Protein AF-E3HYK4-F1 (afdb_monomer_lite)

Radius of gyration: 38.98 Å; chains: 1; bounding box: 85×51×99 Å

Sequence (122 aa):
MSAAALLQQEASLRARIATLESEVARLRRTIERAGLSADAPPQQVSEMMHKRDHIAILHEHKRTIRKLNDELARERAANQRHAPMEEVPASLKDEPTSLKDESENTLEESDSMSQQKNWSPL

Structure (mmCIF, N/CA/C/O backbone):
data_AF-E3HYK4-F1
#
_entry.id   AF-E3HYK4-F1
#
loop_
_atom_site.group_PDB
_atom_site.id
_atom_site.type_symbol
_atom_site.label_atom_id
_atom_site.label_alt_id
_atom_site.label_comp_id
_atom_site.label_asym_id
_atom_site.label_entity_id
_atom_site.label_seq_id
_atom_site.pdbx_PDB_ins_code
_atom_site.Cartn_x
_atom_site.Cartn_y
_atom_site.Cartn_z
_atom_site.occupancy
_atom_site.B_iso_or_equiv
_atom_site.auth_seq_id
_atom_site.auth_comp_id
_atom_site.auth_asym_id
_atom_site.auth_atom_id
_atom_site.pdbx_PDB_model_num
ATOM 1 N N . MET A 1 1 ? 30.091 -10.170 -36.205 1.00 62.78 1 MET A N 1
ATOM 2 C CA . MET A 1 1 ? 28.618 -10.258 -36.061 1.00 62.78 1 MET A CA 1
ATOM 3 C C . MET A 1 1 ? 27.968 -9.641 -37.289 1.00 62.78 1 MET A C 1
ATOM 5 O O . MET A 1 1 ? 28.528 -8.686 -37.811 1.00 62.78 1 MET A O 1
ATOM 9 N N . SER A 1 2 ? 26.845 -10.182 -37.769 1.00 90.12 2 SER A N 1
ATOM 10 C CA . SER A 1 2 ? 26.121 -9.644 -38.933 1.00 90.12 2 SER A CA 1
ATOM 11 C C . SER A 1 2 ? 25.125 -8.549 -38.527 1.00 90.12 2 SER A C 1
ATOM 13 O O . SER A 1 2 ? 24.666 -8.516 -37.386 1.00 90.12 2 SER A O 1
ATOM 15 N N . ALA A 1 3 ? 24.747 -7.676 -39.468 1.00 89.69 3 ALA A N 1
ATOM 16 C CA . ALA A 1 3 ? 23.735 -6.637 -39.241 1.00 89.69 3 ALA A CA 1
ATOM 17 C C . ALA A 1 3 ? 22.375 -7.217 -38.797 1.00 89.69 3 ALA A C 1
ATOM 19 O O . ALA A 1 3 ? 21.706 -6.650 -37.938 1.00 89.69 3 ALA A O 1
ATOM 20 N N . ALA A 1 4 ? 22.003 -8.393 -39.315 1.00 89.81 4 ALA A N 1
ATOM 21 C CA . ALA A 1 4 ? 20.792 -9.104 -38.905 1.00 89.81 4 ALA A CA 1
ATOM 22 C C . ALA A 1 4 ? 20.839 -9.553 -37.432 1.00 89.81 4 ALA A C 1
ATOM 24 O O . ALA A 1 4 ? 19.841 -9.438 -36.723 1.00 89.81 4 ALA A O 1
ATOM 25 N N . ALA A 1 5 ? 22.002 -10.008 -36.951 1.00 89.38 5 ALA A N 1
ATOM 26 C CA . ALA A 1 5 ? 22.173 -10.406 -35.555 1.00 89.38 5 ALA A CA 1
ATOM 27 C C . ALA A 1 5 ? 22.034 -9.213 -34.593 1.00 89.38 5 ALA A C 1
ATOM 29 O O . ALA A 1 5 ? 21.433 -9.352 -33.529 1.00 89.38 5 ALA A O 1
ATOM 30 N N . LEU A 1 6 ? 22.528 -8.032 -34.988 1.00 91.88 6 LEU A N 1
ATOM 31 C CA . LEU A 1 6 ? 22.373 -6.800 -34.208 1.00 91.88 6 LEU A CA 1
ATOM 32 C C . LEU A 1 6 ? 20.905 -6.357 -34.122 1.00 91.88 6 LEU A C 1
ATOM 34 O O . LEU A 1 6 ? 20.427 -6.051 -33.032 1.00 91.88 6 LEU A O 1
ATOM 38 N N . LEU A 1 7 ? 20.165 -6.395 -35.236 1.00 93.00 7 LEU A N 1
ATOM 39 C CA . LEU A 1 7 ? 18.738 -6.046 -35.258 1.00 93.00 7 LEU A CA 1
ATOM 40 C C . LEU A 1 7 ? 17.887 -7.003 -34.411 1.00 93.00 7 LEU A C 1
ATOM 42 O O . LEU A 1 7 ? 16.995 -6.568 -33.684 1.00 93.00 7 LEU A O 1
ATOM 46 N N . GLN A 1 8 ? 18.173 -8.306 -34.464 1.00 92.81 8 GLN A N 1
ATOM 47 C CA . GLN A 1 8 ? 17.478 -9.298 -33.644 1.00 92.81 8 GLN A CA 1
ATOM 48 C C . GLN A 1 8 ? 17.752 -9.090 -32.148 1.00 92.81 8 GLN A C 1
ATOM 50 O O . GLN A 1 8 ? 16.830 -9.159 -31.329 1.00 92.81 8 GLN A O 1
ATOM 55 N N . GLN A 1 9 ? 19.005 -8.798 -31.786 1.00 92.00 9 GLN A N 1
ATOM 56 C CA . GLN A 1 9 ? 19.371 -8.462 -30.415 1.00 92.00 9 GLN A CA 1
ATOM 57 C C . GLN A 1 9 ? 18.639 -7.200 -29.941 1.00 92.00 9 GLN A C 1
ATOM 59 O O . GLN A 1 9 ? 18.039 -7.213 -28.866 1.00 92.00 9 GLN A O 1
ATOM 64 N N . GLU A 1 10 ? 18.612 -6.142 -30.749 1.00 92.69 10 GLU A N 1
ATOM 65 C CA . GLU A 1 10 ? 17.898 -4.906 -30.422 1.00 92.69 10 GLU A CA 1
ATOM 66 C C . GLU A 1 10 ? 16.392 -5.143 -30.220 1.00 92.69 10 GLU A C 1
ATOM 68 O O . GLU A 1 10 ? 15.819 -4.686 -29.228 1.00 92.69 10 GLU A O 1
ATOM 73 N N . ALA A 1 11 ? 15.752 -5.916 -31.102 1.00 93.25 11 ALA A N 1
ATOM 74 C CA . ALA A 1 11 ? 14.341 -6.273 -30.970 1.00 93.25 11 ALA A CA 1
ATOM 75 C C . ALA A 1 11 ? 14.060 -7.041 -29.665 1.00 93.25 11 ALA A C 1
ATOM 77 O O . ALA A 1 11 ? 13.087 -6.747 -28.967 1.00 93.25 11 ALA A O 1
ATOM 78 N N . SER A 1 12 ? 14.937 -7.981 -29.291 1.00 94.88 12 SER A N 1
ATOM 79 C CA . SER A 1 12 ? 14.808 -8.728 -28.033 1.00 94.88 12 SER A CA 1
ATOM 80 C C . SER A 1 12 ? 14.959 -7.841 -26.792 1.00 94.88 12 SER A C 1
ATOM 82 O O . SER A 1 12 ? 14.193 -7.983 -25.837 1.00 94.88 12 SER A O 1
ATOM 84 N N . LEU A 1 13 ? 15.887 -6.877 -26.821 1.00 94.94 13 LEU A N 1
ATOM 85 C CA . LEU A 1 13 ? 16.067 -5.908 -25.742 1.00 94.94 13 LEU A CA 1
ATOM 86 C C . LEU A 1 13 ? 14.831 -5.018 -25.603 1.00 94.94 13 LEU A C 1
ATOM 88 O O . LEU A 1 13 ? 14.328 -4.849 -24.495 1.00 94.94 13 LEU A O 1
ATOM 92 N N . ARG A 1 14 ? 14.284 -4.524 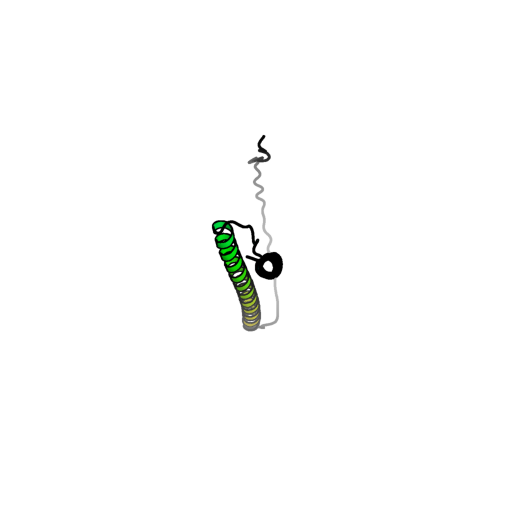-26.719 1.00 95.38 14 ARG A N 1
ATOM 93 C CA . ARG A 1 14 ? 13.051 -3.721 -26.729 1.00 95.38 14 ARG A CA 1
ATOM 94 C C . ARG A 1 14 ? 11.857 -4.495 -26.164 1.00 95.38 14 ARG A C 1
ATOM 96 O O . ARG A 1 14 ? 11.129 -3.961 -25.332 1.00 95.38 14 ARG A O 1
ATOM 103 N N . ALA A 1 15 ? 11.688 -5.764 -26.542 1.00 95.62 15 ALA A N 1
ATOM 104 C CA . ALA A 1 15 ? 10.631 -6.616 -25.991 1.00 95.62 15 ALA A CA 1
ATOM 105 C C . ALA A 1 15 ? 10.797 -6.847 -24.478 1.00 95.62 15 ALA A C 1
ATOM 107 O O . ALA A 1 15 ? 9.821 -6.823 -23.719 1.00 95.62 15 ALA A O 1
ATOM 108 N N . ARG A 1 16 ? 12.041 -7.034 -24.014 1.00 95.75 16 ARG A N 1
ATOM 109 C CA . ARG A 1 16 ? 12.336 -7.188 -22.586 1.00 95.75 16 ARG A CA 1
ATOM 110 C C . ARG A 1 16 ? 12.049 -5.909 -21.804 1.00 95.75 16 ARG A C 1
ATOM 112 O O . ARG A 1 16 ? 11.455 -6.002 -20.733 1.00 95.75 16 ARG A O 1
ATOM 119 N N . ILE A 1 17 ? 12.427 -4.749 -22.340 1.00 96.62 17 ILE A N 1
ATOM 120 C CA . ILE A 1 17 ? 12.133 -3.437 -21.750 1.00 96.62 17 ILE A CA 1
ATOM 121 C C . ILE A 1 17 ? 10.621 -3.258 -21.603 1.00 96.62 17 ILE A C 1
ATOM 123 O O . ILE A 1 17 ? 10.157 -3.056 -20.486 1.00 96.62 17 ILE A O 1
ATOM 127 N N . ALA A 1 18 ? 9.845 -3.473 -22.670 1.00 95.69 18 ALA A N 1
ATOM 128 C CA . ALA A 1 18 ? 8.386 -3.345 -22.625 1.00 95.69 18 ALA A CA 1
ATOM 129 C C . ALA A 1 18 ? 7.736 -4.272 -21.576 1.00 95.69 18 ALA A C 1
ATOM 131 O O . ALA A 1 18 ? 6.787 -3.896 -20.885 1.00 95.69 18 ALA A O 1
ATOM 132 N N . THR A 1 19 ? 8.272 -5.486 -21.415 1.00 96.44 19 THR A N 1
ATOM 133 C CA . THR A 1 19 ? 7.809 -6.428 -20.384 1.00 96.44 19 THR A CA 1
ATOM 134 C C . THR A 1 19 ? 8.094 -5.904 -18.974 1.00 96.44 19 THR A C 1
ATOM 136 O O . THR A 1 19 ? 7.221 -5.958 -18.109 1.00 96.44 19 THR A O 1
ATOM 139 N N . LEU A 1 20 ? 9.303 -5.387 -18.732 1.00 97.31 20 LEU A N 1
ATOM 140 C CA . LEU A 1 20 ? 9.691 -4.831 -17.434 1.00 97.31 20 LEU A CA 1
ATOM 141 C C . LEU A 1 20 ? 8.896 -3.564 -17.098 1.00 97.31 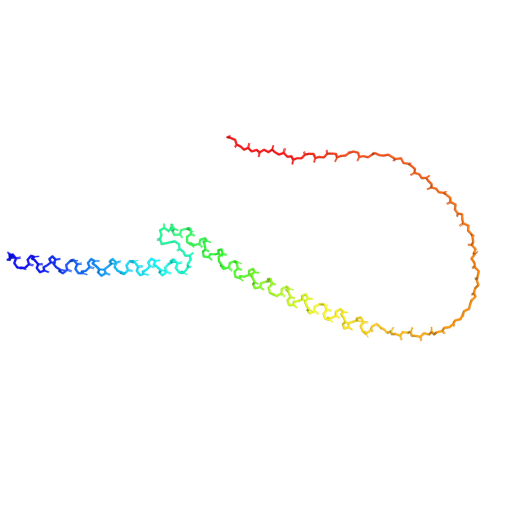20 LEU A C 1
ATOM 143 O O . LEU A 1 20 ? 8.445 -3.417 -15.967 1.00 97.31 20 LEU A O 1
ATOM 147 N N . GLU A 1 21 ? 8.667 -2.684 -18.071 1.00 97.06 21 GLU A N 1
ATOM 148 C CA . GLU A 1 21 ? 7.849 -1.478 -17.902 1.00 97.06 21 GLU A CA 1
ATOM 149 C C . GLU A 1 21 ? 6.403 -1.823 -17.524 1.00 97.06 21 GLU A C 1
ATOM 151 O O . GLU A 1 21 ? 5.846 -1.246 -16.585 1.00 97.06 21 GLU A O 1
ATOM 156 N N . SER A 1 22 ? 5.813 -2.816 -18.197 1.00 95.69 22 SER A N 1
ATOM 157 C CA . SER A 1 22 ? 4.475 -3.321 -17.868 1.00 95.69 22 SER A CA 1
ATOM 158 C C . SER A 1 22 ? 4.408 -3.871 -16.440 1.00 95.69 22 SER A C 1
ATOM 160 O O . SER A 1 22 ? 3.473 -3.569 -15.689 1.00 95.69 22 SER A O 1
ATOM 162 N N . GLU A 1 23 ? 5.428 -4.624 -16.027 1.00 96.44 23 GLU A N 1
ATOM 163 C CA . GLU A 1 23 ? 5.500 -5.200 -14.688 1.00 96.44 23 GLU A CA 1
ATOM 164 C C . GLU A 1 23 ? 5.670 -4.124 -13.605 1.00 96.44 23 GLU A C 1
ATOM 166 O O . GLU A 1 23 ? 4.964 -4.150 -12.596 1.00 96.44 23 GLU A O 1
ATOM 171 N N . VAL A 1 24 ? 6.511 -3.112 -13.837 1.00 96.56 24 VAL A N 1
ATOM 172 C CA . VAL A 1 24 ? 6.642 -1.949 -12.942 1.00 96.56 24 VAL A CA 1
ATOM 173 C C . VAL A 1 24 ? 5.304 -1.219 -12.805 1.00 96.56 24 VAL A C 1
ATOM 175 O O . VAL A 1 24 ? 4.879 -0.917 -11.688 1.00 96.56 24 VAL A O 1
ATOM 178 N N . ALA A 1 25 ? 4.587 -0.989 -13.908 1.00 94.38 25 ALA A N 1
ATOM 179 C CA . ALA A 1 25 ? 3.268 -0.359 -13.874 1.00 94.38 25 ALA A CA 1
ATOM 180 C C . ALA A 1 25 ? 2.224 -1.215 -13.130 1.00 94.38 25 ALA A C 1
ATOM 182 O O . ALA A 1 25 ? 1.341 -0.694 -12.440 1.00 94.38 25 ALA A O 1
ATOM 183 N N . ARG A 1 26 ? 2.294 -2.546 -13.246 1.00 96.94 26 ARG A N 1
ATOM 184 C CA . ARG A 1 26 ? 1.440 -3.475 -12.489 1.00 96.94 26 ARG A CA 1
ATOM 185 C C . ARG A 1 26 ? 1.742 -3.422 -10.989 1.00 96.94 26 ARG A C 1
ATOM 187 O O . ARG A 1 26 ? 0.809 -3.361 -10.184 1.00 96.94 26 ARG A O 1
ATOM 194 N N . LEU A 1 27 ? 3.018 -3.419 -10.613 1.00 94.25 27 LEU A N 1
ATOM 195 C CA . LEU A 1 27 ? 3.455 -3.350 -9.219 1.00 94.25 27 LEU A CA 1
ATOM 196 C C . LEU A 1 27 ? 3.080 -2.011 -8.576 1.00 94.25 27 LEU A C 1
ATOM 198 O O . LEU A 1 27 ? 2.464 -2.024 -7.512 1.00 94.25 27 LEU A O 1
ATOM 202 N N . ARG A 1 28 ? 3.322 -0.875 -9.247 1.00 92.75 28 ARG A N 1
ATOM 203 C CA . ARG A 1 28 ? 2.908 0.460 -8.768 1.00 92.75 28 ARG A CA 1
ATOM 204 C C . ARG A 1 28 ? 1.413 0.517 -8.451 1.00 92.75 28 ARG A C 1
ATOM 206 O O . ARG A 1 28 ? 1.035 0.855 -7.334 1.00 92.75 28 ARG A O 1
ATOM 213 N N . ARG A 1 29 ? 0.565 0.043 -9.372 1.00 91.69 29 ARG A N 1
ATOM 214 C CA . ARG A 1 29 ? -0.891 -0.046 -9.148 1.00 91.69 29 ARG A CA 1
ATOM 215 C C . ARG A 1 29 ? -1.267 -0.947 -7.972 1.00 91.69 29 ARG A C 1
ATOM 217 O O . ARG A 1 29 ? -2.257 -0.693 -7.295 1.00 91.69 29 ARG A O 1
ATOM 224 N N . THR A 1 30 ? -0.513 -2.018 -7.734 1.00 90.50 30 THR A N 1
ATOM 225 C CA . THR A 1 30 ? -0.757 -2.921 -6.598 1.00 90.50 30 THR A CA 1
ATOM 226 C C . THR A 1 30 ? -0.441 -2.226 -5.273 1.00 90.50 30 THR A C 1
ATOM 228 O O . THR A 1 30 ? -1.236 -2.313 -4.340 1.00 90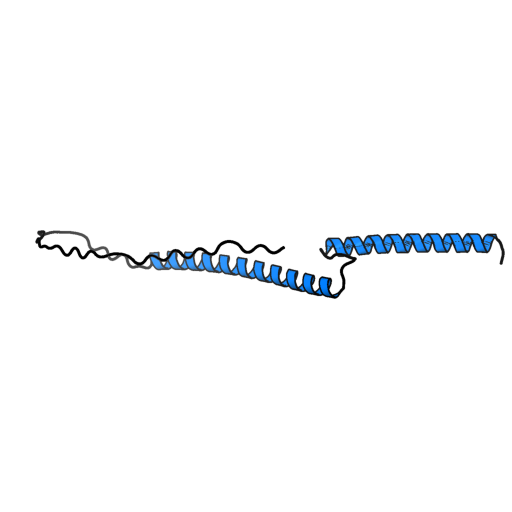.50 30 THR A O 1
ATOM 231 N N . ILE A 1 31 ? 0.669 -1.489 -5.213 1.00 86.31 31 ILE A N 1
ATOM 232 C CA . ILE A 1 31 ? 1.080 -0.706 -4.040 1.00 86.31 31 ILE A CA 1
ATOM 233 C C . ILE A 1 31 ? 0.054 0.403 -3.745 1.00 86.31 31 ILE A C 1
ATOM 235 O O . ILE A 1 31 ? -0.401 0.537 -2.609 1.00 86.31 31 ILE A O 1
ATOM 239 N N . GLU A 1 32 ? -0.397 1.124 -4.771 1.00 87.19 32 GLU A N 1
ATOM 240 C CA . GLU A 1 32 ? -1.415 2.175 -4.636 1.00 87.19 32 GLU A CA 1
ATOM 241 C C . GLU A 1 32 ? -2.772 1.626 -4.178 1.00 87.19 32 GLU A C 1
ATOM 243 O O . GLU A 1 32 ? -3.413 2.207 -3.304 1.00 87.19 32 GLU A O 1
ATOM 248 N N . ARG A 1 33 ? -3.202 0.464 -4.692 1.00 85.88 33 ARG A N 1
ATOM 249 C CA . ARG A 1 33 ? -4.408 -0.235 -4.200 1.00 85.88 33 ARG A CA 1
ATOM 250 C C . ARG A 1 33 ? -4.272 -0.672 -2.751 1.00 85.88 33 ARG A C 1
ATOM 252 O O . ARG A 1 33 ? -5.245 -0.639 -2.002 1.00 85.88 33 ARG A O 1
ATOM 259 N N . ALA A 1 34 ? -3.066 -1.060 -2.349 1.00 81.38 34 ALA A N 1
ATOM 260 C CA . ALA A 1 34 ? -2.754 -1.309 -0.957 1.00 81.38 34 ALA A CA 1
ATOM 261 C C . ALA A 1 34 ? -2.696 -0.012 -0.140 1.00 81.38 34 ALA A C 1
ATOM 263 O O . ALA A 1 34 ? -2.479 -0.109 1.057 1.00 81.38 34 ALA A O 1
ATOM 264 N N . GLY A 1 35 ? -2.932 1.174 -0.717 1.00 80.00 35 GLY A N 1
ATOM 265 C CA . GLY A 1 35 ? -2.950 2.489 -0.065 1.00 80.00 35 GLY A CA 1
ATOM 266 C C . GLY A 1 35 ? -1.572 2.962 0.397 1.00 80.00 35 GLY A C 1
ATOM 267 O O . GLY A 1 35 ? -1.471 3.699 1.377 1.00 80.00 35 GLY A O 1
ATOM 268 N N . LEU A 1 36 ? -0.522 2.475 -0.258 1.00 84.06 36 LEU A N 1
ATOM 269 C CA . LEU A 1 36 ? 0.858 2.894 -0.062 1.00 84.06 36 LEU A CA 1
ATOM 270 C C . LEU A 1 36 ? 1.303 3.691 -1.293 1.00 84.06 36 LEU A C 1
ATOM 272 O O . LEU A 1 36 ? 0.802 3.478 -2.395 1.00 84.06 36 LEU A O 1
ATOM 276 N N . SER A 1 37 ? 2.245 4.614 -1.112 1.00 84.75 37 SER A N 1
ATOM 277 C CA . SER A 1 37 ? 2.899 5.273 -2.245 1.00 84.75 37 SER A CA 1
ATOM 278 C C . SER A 1 37 ? 4.088 4.427 -2.695 1.00 84.75 37 SER A C 1
ATOM 280 O O . SER A 1 37 ? 4.906 4.029 -1.866 1.00 84.75 37 SER A O 1
ATOM 282 N N . ALA A 1 38 ? 4.189 4.156 -3.998 1.00 82.25 38 ALA A N 1
ATOM 283 C CA . ALA A 1 38 ? 5.295 3.386 -4.572 1.00 82.25 38 ALA A CA 1
ATOM 284 C C . ALA A 1 38 ? 6.649 4.108 -4.487 1.00 82.25 38 ALA A C 1
ATOM 286 O O . ALA A 1 38 ? 7.684 3.452 -4.548 1.00 82.25 38 ALA A O 1
ATOM 287 N N . ASP A 1 39 ? 6.631 5.431 -4.314 1.00 87.38 39 ASP A N 1
ATOM 288 C CA . ASP A 1 39 ? 7.825 6.275 -4.216 1.00 87.38 39 ASP A CA 1
ATOM 289 C C . ASP A 1 39 ? 8.101 6.730 -2.767 1.00 87.38 39 ASP A C 1
ATOM 291 O O . ASP A 1 39 ? 8.967 7.570 -2.527 1.00 87.38 39 ASP A O 1
ATOM 295 N N . ALA A 1 40 ? 7.364 6.202 -1.780 1.00 83.38 40 ALA A N 1
ATOM 296 C CA . ALA A 1 40 ? 7.599 6.539 -0.380 1.00 83.38 40 ALA A CA 1
ATOM 297 C C . ALA A 1 40 ? 8.885 5.879 0.154 1.00 83.38 40 ALA A C 1
ATOM 299 O O . ALA A 1 40 ? 9.146 4.707 -0.134 1.00 83.38 40 ALA A O 1
ATOM 300 N N . PRO A 1 41 ? 9.665 6.585 0.994 1.00 86.62 41 PRO A N 1
ATOM 301 C CA . PRO A 1 41 ? 10.804 5.988 1.673 1.00 86.62 41 PRO A CA 1
ATOM 302 C C . PRO A 1 41 ? 10.344 4.837 2.593 1.00 86.62 41 PRO A C 1
ATOM 304 O O . PRO A 1 41 ? 9.260 4.922 3.185 1.00 86.62 41 PRO A O 1
ATOM 307 N N . PRO A 1 42 ? 11.152 3.772 2.771 1.00 83.31 42 PRO A N 1
ATOM 308 C CA . PRO A 1 42 ? 10.774 2.598 3.566 1.00 83.31 42 PRO A CA 1
ATOM 309 C C . PRO A 1 42 ? 10.298 2.923 4.990 1.00 83.31 42 PRO A C 1
ATOM 311 O O . PRO A 1 42 ? 9.385 2.278 5.506 1.00 83.31 42 PRO A O 1
ATOM 314 N N . GLN A 1 43 ? 10.879 3.950 5.614 1.00 84.56 43 GLN A N 1
ATOM 315 C CA . GLN A 1 43 ? 10.500 4.432 6.943 1.00 84.56 43 GLN A CA 1
ATOM 316 C C . GLN A 1 43 ? 9.045 4.924 6.962 1.00 84.56 43 GLN A C 1
ATOM 318 O O . GLN A 1 43 ? 8.265 4.522 7.822 1.00 84.56 43 GLN A O 1
ATOM 323 N N . GLN A 1 44 ? 8.648 5.712 5.960 1.00 82.00 44 GLN A N 1
ATOM 324 C CA . GLN A 1 44 ? 7.285 6.225 5.833 1.00 82.00 44 GLN A CA 1
ATOM 325 C C . GLN A 1 44 ? 6.280 5.101 5.549 1.00 82.00 44 GLN A C 1
ATOM 327 O O . GLN A 1 44 ? 5.179 5.113 6.099 1.00 82.00 44 GLN A O 1
ATOM 332 N N . VAL A 1 45 ? 6.653 4.105 4.734 1.00 81.69 45 VAL A N 1
ATOM 333 C CA . VAL A 1 45 ? 5.818 2.915 4.491 1.00 81.69 45 VAL A CA 1
ATOM 334 C C . VAL A 1 45 ? 5.574 2.154 5.795 1.00 81.69 45 VAL A C 1
ATOM 336 O O . VAL A 1 45 ? 4.425 1.845 6.111 1.00 81.69 45 VAL A O 1
ATOM 339 N N . SER A 1 46 ? 6.630 1.915 6.579 1.00 80.62 46 SER A N 1
ATOM 340 C CA . SER A 1 46 ? 6.538 1.256 7.885 1.00 80.62 46 SER A CA 1
ATOM 341 C C . SER A 1 46 ? 5.600 2.016 8.827 1.00 80.62 46 SER A C 1
ATOM 343 O O . SER A 1 46 ? 4.647 1.443 9.353 1.00 80.62 46 SER A O 1
ATOM 345 N N . GLU A 1 47 ? 5.775 3.327 8.990 1.00 82.25 47 GLU A N 1
ATOM 346 C CA . GLU A 1 47 ? 4.891 4.148 9.828 1.00 82.25 47 GLU A CA 1
ATOM 347 C C . GLU A 1 47 ? 3.429 4.130 9.360 1.00 82.25 47 GLU A C 1
ATOM 349 O O . GLU A 1 47 ? 2.508 4.055 10.179 1.00 82.25 47 GLU A O 1
ATOM 354 N N . MET A 1 48 ? 3.194 4.195 8.046 1.00 80.00 48 MET A N 1
ATOM 355 C CA . MET A 1 48 ? 1.848 4.137 7.476 1.00 80.00 48 MET A CA 1
ATOM 356 C C . MET A 1 48 ? 1.174 2.786 7.720 1.00 80.00 48 MET A C 1
ATOM 358 O O . MET A 1 48 ? -0.023 2.765 8.011 1.00 80.00 48 MET A O 1
ATOM 362 N N . MET A 1 49 ? 1.912 1.676 7.641 1.00 79.50 49 MET A N 1
ATOM 363 C CA . MET A 1 49 ? 1.382 0.350 7.974 1.00 79.50 49 MET A CA 1
ATOM 364 C C . MET A 1 49 ? 0.923 0.291 9.434 1.00 79.50 49 MET A C 1
ATOM 366 O O . MET A 1 49 ? -0.247 0.005 9.682 1.00 79.50 49 MET A O 1
ATOM 370 N N . HIS A 1 50 ? 1.775 0.697 10.383 1.00 84.12 50 HIS A N 1
ATOM 371 C CA . HIS A 1 50 ? 1.403 0.731 11.802 1.00 84.12 50 HIS A CA 1
ATOM 372 C C . HIS A 1 50 ? 0.166 1.607 12.051 1.00 84.12 50 HIS A C 1
ATOM 374 O O . HIS A 1 50 ? -0.736 1.221 12.790 1.00 84.12 50 HIS A O 1
ATOM 380 N N . LYS A 1 51 ? 0.070 2.787 11.421 1.00 83.25 51 LYS A N 1
ATOM 381 C CA . LYS A 1 51 ? -1.112 3.665 11.543 1.00 83.25 51 LYS A CA 1
ATOM 382 C C . LYS A 1 51 ? -2.402 2.980 11.076 1.00 83.25 51 LYS A C 1
ATOM 384 O O . LYS A 1 51 ? -3.445 3.181 11.694 1.00 83.25 51 LYS A O 1
ATOM 389 N N . ARG A 1 52 ? -2.353 2.168 10.018 1.00 83.44 52 ARG A N 1
ATOM 390 C CA . ARG A 1 52 ? -3.529 1.433 9.518 1.00 83.44 52 ARG A CA 1
ATOM 391 C C . ARG A 1 52 ? -3.978 0.347 10.482 1.00 83.44 52 ARG A C 1
ATOM 393 O O . ARG A 1 52 ? -5.178 0.247 10.736 1.00 83.44 52 ARG A O 1
ATOM 400 N N . ASP A 1 53 ? -3.037 -0.390 11.059 1.00 87.06 53 ASP A N 1
ATOM 401 C CA . ASP A 1 53 ? -3.340 -1.400 12.075 1.00 87.06 53 ASP A CA 1
ATOM 402 C C . ASP A 1 53 ? -3.967 -0.749 13.315 1.00 87.06 53 ASP A C 1
ATOM 404 O O . ASP A 1 53 ? -5.012 -1.194 13.795 1.00 87.06 53 ASP A O 1
ATOM 408 N N . HIS A 1 54 ? -3.424 0.389 13.763 1.00 87.69 54 HIS A N 1
ATOM 409 C CA . HIS A 1 54 ? -4.018 1.176 14.847 1.00 87.69 54 HIS A CA 1
ATOM 410 C C . HIS A 1 54 ? -5.456 1.620 14.538 1.00 87.69 54 HIS A C 1
ATOM 412 O O . HIS A 1 54 ? -6.322 1.541 15.410 1.00 87.69 54 HIS A O 1
ATOM 418 N N . ILE A 1 55 ? -5.744 2.063 13.309 1.00 88.75 55 ILE A N 1
ATOM 419 C CA . ILE A 1 55 ? -7.100 2.456 12.895 1.00 88.75 55 ILE A CA 1
ATOM 420 C C . ILE A 1 55 ? -8.054 1.255 12.938 1.00 88.75 55 ILE A C 1
ATOM 422 O O . ILE A 1 55 ? -9.170 1.383 13.446 1.00 88.75 55 ILE A O 1
ATOM 426 N N . ALA A 1 56 ? -7.629 0.087 12.450 1.00 89.31 56 ALA A N 1
ATOM 427 C CA . ALA A 1 56 ? -8.439 -1.130 12.495 1.00 89.31 56 ALA A CA 1
ATOM 428 C C . ALA A 1 56 ? -8.776 -1.532 13.941 1.00 89.31 56 ALA A C 1
ATOM 430 O O . ALA A 1 56 ? -9.944 -1.766 14.263 1.00 89.31 56 ALA A O 1
ATOM 431 N N . ILE A 1 57 ? -7.775 -1.511 14.825 1.00 91.00 57 ILE A N 1
ATOM 432 C CA . ILE A 1 57 ? -7.929 -1.773 16.260 1.00 91.00 57 ILE A CA 1
ATOM 433 C C . ILE A 1 57 ? -8.878 -0.750 16.904 1.00 91.00 57 ILE A C 1
ATOM 435 O O . ILE A 1 57 ? -9.776 -1.117 17.661 1.00 91.00 57 ILE A O 1
ATOM 439 N N . LEU A 1 58 ? -8.740 0.539 16.585 1.00 93.12 58 LEU A N 1
ATOM 440 C CA . LEU A 1 58 ? -9.623 1.590 17.095 1.00 93.12 58 LEU A CA 1
ATOM 441 C C . LEU A 1 58 ? -11.079 1.383 16.650 1.00 93.12 58 LEU A C 1
ATOM 443 O O . LEU A 1 58 ? -12.005 1.574 17.441 1.00 93.12 58 LEU A O 1
ATOM 447 N N . HIS A 1 59 ? -11.302 0.998 15.391 1.00 95.88 59 HIS A N 1
ATOM 448 C CA . HIS A 1 59 ? -12.640 0.690 14.894 1.00 95.88 59 HIS A CA 1
ATOM 449 C C . HIS A 1 59 ? -13.259 -0.506 15.613 1.00 95.88 59 HIS A C 1
ATOM 451 O O . HIS A 1 59 ? -14.448 -0.445 15.932 1.00 95.88 59 HIS A O 1
ATOM 457 N N . GLU A 1 60 ? -12.480 -1.552 15.889 1.00 95.00 60 GLU A N 1
ATOM 458 C CA . GLU A 1 60 ? -12.951 -2.702 16.660 1.00 95.00 60 GLU A CA 1
ATOM 459 C C . GLU A 1 60 ? -13.345 -2.289 18.080 1.00 95.00 60 GLU A C 1
ATOM 461 O O . GLU A 1 60 ? -14.486 -2.512 18.483 1.00 95.00 60 GLU A O 1
ATOM 466 N N . HIS A 1 61 ? -12.488 -1.551 18.791 1.00 96.25 61 HIS A N 1
ATOM 467 C CA . HIS A 1 61 ? -12.821 -1.032 20.121 1.00 96.25 61 HIS A CA 1
ATOM 468 C C . HIS A 1 61 ? -14.100 -0.183 20.120 1.00 96.25 61 HIS A C 1
ATOM 470 O O . HIS A 1 61 ? -14.961 -0.356 20.981 1.00 96.25 61 HIS A O 1
ATOM 476 N N . LYS A 1 62 ? -14.298 0.685 19.117 1.00 96.56 62 LYS A N 1
ATOM 477 C CA . LYS A 1 62 ? -15.541 1.467 18.970 1.00 96.56 62 LYS A CA 1
ATOM 478 C C . LYS A 1 62 ? -16.778 0.597 18.724 1.00 96.56 62 LYS A C 1
ATOM 480 O O . LYS A 1 62 ? -17.885 0.998 19.086 1.00 96.56 62 LYS A O 1
ATOM 485 N N . ARG A 1 63 ? -16.651 -0.562 18.067 1.00 97.12 63 ARG A N 1
ATOM 486 C CA . ARG A 1 63 ? -17.764 -1.523 17.936 1.00 97.12 63 ARG A CA 1
ATOM 487 C C . ARG A 1 63 ? -18.048 -2.189 19.276 1.00 97.12 63 ARG A C 1
ATOM 489 O O . ARG A 1 63 ? -19.209 -2.240 19.666 1.00 97.12 63 ARG A O 1
ATOM 496 N N . THR A 1 64 ? -17.014 -2.637 19.980 1.00 97.00 64 THR A N 1
ATOM 497 C CA . THR A 1 64 ? -17.143 -3.284 21.291 1.00 97.00 64 THR A CA 1
ATOM 498 C C . THR A 1 64 ? -17.785 -2.357 22.316 1.00 97.00 64 THR A C 1
ATOM 500 O O . THR A 1 64 ? -18.754 -2.752 22.952 1.00 97.00 64 THR A O 1
ATOM 503 N N . ILE A 1 65 ? -17.345 -1.097 22.406 1.00 97.25 65 ILE A N 1
ATOM 504 C CA . ILE A 1 65 ? -17.949 -0.096 23.303 1.00 97.25 65 ILE A CA 1
ATOM 505 C C . ILE A 1 65 ? -19.442 0.088 23.007 1.00 97.25 65 ILE A C 1
ATOM 507 O O . ILE A 1 65 ?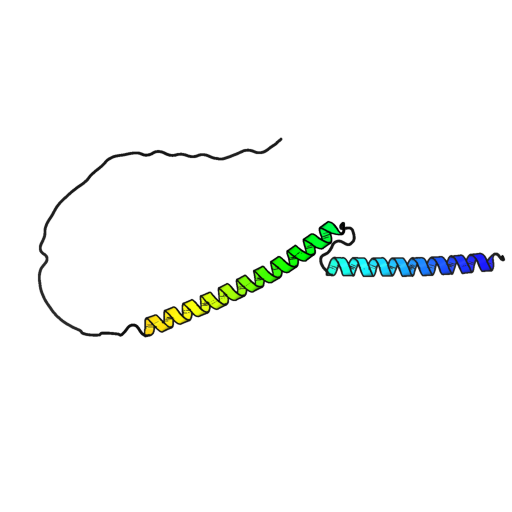 -20.246 0.128 23.931 1.00 97.25 65 ILE A O 1
ATOM 511 N N . ARG A 1 66 ? -19.835 0.164 21.727 1.00 97.38 66 ARG A N 1
ATOM 512 C CA . ARG A 1 66 ? -21.256 0.271 21.355 1.00 97.38 66 ARG A CA 1
ATOM 513 C C . ARG A 1 66 ? -22.057 -0.948 21.811 1.00 97.38 66 ARG A C 1
ATOM 515 O O . ARG A 1 66 ? -23.070 -0.772 22.472 1.00 97.38 66 ARG A O 1
ATOM 522 N N . LYS A 1 67 ? -21.557 -2.160 21.546 1.00 97.25 67 LYS A N 1
ATOM 523 C CA . LYS A 1 67 ? -22.202 -3.406 21.997 1.00 97.25 67 LYS A CA 1
ATOM 524 C C . LYS A 1 67 ? -22.390 -3.440 23.516 1.00 97.25 67 LYS A C 1
ATOM 526 O O . LYS A 1 67 ? -23.482 -3.750 23.979 1.00 97.25 67 LYS A O 1
ATOM 531 N N . LEU A 1 68 ? -21.344 -3.091 24.267 1.00 97.75 68 LEU A N 1
ATOM 532 C CA . LEU A 1 68 ? -21.378 -3.068 25.730 1.00 97.75 68 LEU A CA 1
ATOM 533 C C . LEU A 1 68 ? -22.339 -2.003 26.267 1.00 97.75 68 LEU A C 1
ATOM 535 O O . LEU A 1 68 ? -23.050 -2.257 27.231 1.00 97.75 68 LEU A O 1
ATOM 539 N N . ASN A 1 69 ? -22.412 -0.830 25.636 1.00 97.44 69 ASN A N 1
ATOM 540 C CA . ASN A 1 69 ? -23.381 0.198 26.017 1.00 97.44 69 ASN A CA 1
ATOM 541 C C . ASN A 1 69 ? -24.826 -0.255 25.769 1.00 97.44 69 ASN A C 1
ATOM 543 O O . ASN A 1 69 ? -25.685 -0.018 26.617 1.00 97.44 69 ASN A O 1
ATOM 547 N N . ASP A 1 70 ? -25.092 -0.927 24.647 1.00 95.75 70 ASP A N 1
ATOM 548 C CA . ASP A 1 70 ? -26.420 -1.473 24.351 1.00 95.75 70 ASP A CA 1
ATOM 549 C C . ASP A 1 70 ? -26.813 -2.556 25.366 1.00 95.75 70 ASP A C 1
ATOM 551 O O . ASP A 1 70 ? -27.965 -2.640 25.787 1.00 95.75 70 ASP A O 1
ATOM 555 N N . GLU A 1 71 ? -25.857 -3.392 25.771 1.00 96.12 71 GLU A N 1
ATOM 556 C CA . GLU A 1 71 ? -26.046 -4.405 26.809 1.00 96.12 71 GLU A CA 1
ATOM 557 C C . GLU A 1 71 ? -26.304 -3.778 28.177 1.00 96.12 71 GLU A C 1
ATOM 559 O O . GLU A 1 71 ? -27.301 -4.103 28.814 1.00 96.12 71 GLU A O 1
ATOM 564 N N . LEU A 1 72 ? -25.503 -2.788 28.571 1.00 94.44 72 LEU A N 1
ATOM 565 C CA . LEU A 1 72 ? -25.709 -2.029 29.800 1.00 94.44 72 LEU A CA 1
ATOM 566 C C . LEU A 1 72 ? -27.084 -1.345 29.830 1.00 94.44 72 LEU A C 1
ATOM 568 O O . LEU A 1 72 ? -27.731 -1.301 30.875 1.00 94.44 72 LEU A O 1
ATOM 572 N N . ALA A 1 73 ? -27.550 -0.813 28.698 1.00 93.88 73 ALA A N 1
ATOM 573 C CA . ALA A 1 73 ? -28.879 -0.222 28.590 1.00 93.88 73 ALA A CA 1
ATOM 574 C C . ALA A 1 73 ? -29.991 -1.270 28.773 1.00 93.88 73 ALA A C 1
ATOM 576 O O . ALA A 1 73 ? -30.963 -1.004 29.484 1.00 93.88 73 ALA A O 1
ATOM 577 N N . ARG A 1 74 ? -29.838 -2.466 28.186 1.00 94.31 74 ARG A N 1
ATOM 578 C CA . ARG A 1 74 ? -30.772 -3.587 28.387 1.00 94.31 74 ARG A CA 1
ATOM 579 C C . ARG A 1 74 ? -30.802 -4.049 29.841 1.00 94.31 74 ARG A C 1
ATOM 581 O O . ARG A 1 74 ? -31.890 -4.184 30.389 1.00 94.31 74 ARG A O 1
ATOM 588 N N . GLU A 1 75 ? -29.642 -4.219 30.467 1.00 93.12 75 GLU A N 1
ATOM 589 C CA . GLU A 1 75 ? -29.530 -4.612 31.877 1.00 93.12 75 GLU A CA 1
ATOM 590 C C . GLU A 1 75 ? -30.163 -3.571 32.805 1.00 93.12 75 GLU A C 1
ATOM 592 O O . GLU A 1 75 ? -30.937 -3.910 33.697 1.00 93.12 75 GLU A O 1
ATOM 597 N N . ARG A 1 76 ? -29.933 -2.276 32.554 1.00 90.19 76 ARG A N 1
ATOM 598 C CA . ARG A 1 76 ? -30.595 -1.197 33.306 1.00 90.19 76 ARG A CA 1
ATOM 599 C C . ARG A 1 76 ? -32.115 -1.247 33.165 1.00 90.19 76 ARG A C 1
ATOM 601 O O . ARG A 1 76 ? -32.813 -1.100 34.165 1.00 90.19 76 ARG A O 1
ATOM 608 N N . ALA A 1 77 ? -32.626 -1.474 31.957 1.00 88.12 77 ALA A N 1
ATOM 609 C CA . ALA A 1 77 ? -34.062 -1.596 31.720 1.00 88.12 77 ALA A CA 1
ATOM 610 C C . ALA A 1 77 ? -34.658 -2.854 32.377 1.00 88.12 77 ALA A C 1
ATOM 612 O O . ALA A 1 77 ? -35.763 -2.797 32.913 1.00 88.12 77 ALA A O 1
ATOM 613 N N . ALA A 1 78 ? -33.938 -3.979 32.366 1.00 86.31 78 ALA A N 1
ATOM 614 C CA . ALA A 1 78 ? -34.346 -5.203 33.050 1.00 86.31 78 ALA A CA 1
ATOM 615 C C . ALA A 1 78 ? -34.371 -5.009 34.572 1.00 86.31 78 ALA A C 1
ATOM 617 O O . ALA A 1 78 ? -35.367 -5.327 35.215 1.00 86.31 78 ALA A O 1
ATOM 618 N N . ASN A 1 79 ? -33.333 -4.399 35.145 1.00 81.88 79 ASN A N 1
ATOM 619 C CA . ASN A 1 79 ? -33.252 -4.148 36.580 1.00 81.88 79 ASN A CA 1
ATOM 620 C C . ASN A 1 79 ? -34.334 -3.167 37.069 1.00 81.88 79 ASN A C 1
ATOM 622 O O . ASN A 1 79 ? -34.913 -3.364 38.131 1.00 81.88 79 ASN A O 1
ATOM 626 N N . GLN A 1 80 ? -34.682 -2.151 36.269 1.00 74.62 80 GLN A N 1
ATOM 627 C CA . GLN A 1 80 ? -35.809 -1.256 36.571 1.00 74.62 80 GLN A CA 1
ATOM 628 C C . GLN A 1 80 ? -37.164 -1.981 36.592 1.00 74.62 80 GLN A C 1
ATOM 630 O O . GLN A 1 80 ? -38.052 -1.573 37.332 1.00 74.62 80 GLN A O 1
ATOM 635 N N . ARG A 1 81 ? -37.330 -3.073 35.832 1.00 63.31 81 ARG A N 1
ATOM 636 C CA . ARG A 1 81 ? -38.537 -3.922 35.884 1.00 63.31 81 ARG A CA 1
ATOM 637 C C . ARG A 1 81 ? -38.584 -4.834 37.114 1.00 63.31 81 ARG A C 1
ATOM 639 O O . ARG A 1 81 ? -39.647 -5.361 37.420 1.00 63.31 81 ARG A O 1
ATOM 646 N N . HIS A 1 82 ? -37.455 -5.024 37.797 1.00 56.81 82 HIS A N 1
ATOM 647 C CA . HIS A 1 82 ? -37.347 -5.797 39.036 1.00 56.81 82 HIS A CA 1
ATOM 648 C C . HIS A 1 82 ? -37.342 -4.922 40.299 1.00 56.81 82 HIS A C 1
ATOM 650 O O . HIS A 1 82 ? -37.241 -5.464 41.398 1.00 56.81 82 HIS A O 1
ATOM 656 N N . ALA A 1 83 ? -37.491 -3.596 40.175 1.00 49.38 83 ALA A N 1
ATOM 657 C CA . ALA A 1 83 ? -37.851 -2.758 41.314 1.00 49.38 83 ALA A CA 1
ATOM 658 C C . ALA A 1 83 ? -39.277 -3.150 41.756 1.00 49.38 83 ALA A C 1
ATOM 660 O O . ALA A 1 83 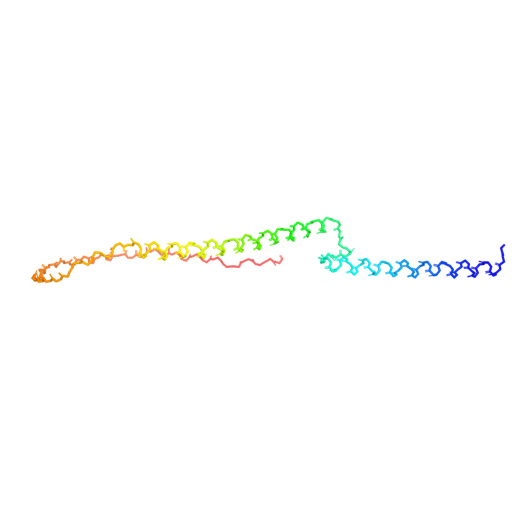? -40.206 -3.009 40.955 1.00 49.38 83 ALA A O 1
ATOM 661 N N . PRO A 1 84 ? -39.471 -3.705 42.967 1.00 48.06 84 PRO A N 1
ATOM 662 C CA . PRO A 1 84 ? -40.771 -4.196 43.383 1.00 48.06 84 PRO A CA 1
ATOM 663 C C . PRO A 1 84 ? -41.760 -3.035 43.466 1.00 48.06 84 PRO A C 1
ATOM 665 O O . PRO A 1 84 ? -41.546 -2.034 44.147 1.00 48.06 84 PRO A O 1
ATOM 668 N N . MET A 1 85 ? -42.850 -3.215 42.734 1.00 45.53 85 MET A N 1
ATOM 669 C CA . MET A 1 85 ? -44.095 -2.480 42.830 1.00 45.53 85 MET A CA 1
ATOM 670 C C . MET A 1 85 ? -44.708 -2.790 44.206 1.00 45.53 85 MET A C 1
ATOM 672 O O . MET A 1 85 ? -45.490 -3.724 44.346 1.00 45.53 85 MET A O 1
ATOM 676 N N . GLU A 1 86 ? -44.305 -2.056 45.244 1.00 46.12 86 GLU A N 1
ATOM 677 C CA . GLU A 1 86 ? -45.102 -1.947 46.468 1.00 46.12 86 GLU A CA 1
ATOM 678 C C . GLU A 1 86 ? -46.225 -0.938 46.188 1.00 46.12 86 GLU A C 1
ATOM 680 O O . GLU A 1 86 ? -46.095 0.270 46.382 1.00 46.12 86 GLU A O 1
ATOM 685 N N . GLU A 1 87 ? -47.335 -1.440 45.645 1.00 50.62 87 GLU A N 1
ATOM 686 C CA . GLU A 1 87 ? -48.628 -0.785 45.803 1.00 50.62 87 GLU A CA 1
ATOM 687 C C . GLU A 1 87 ? -49.072 -0.941 47.262 1.00 50.62 87 GLU A C 1
ATOM 689 O O . GLU A 1 87 ? -49.343 -2.054 47.710 1.00 50.62 87 GLU A O 1
ATOM 694 N N . VAL A 1 88 ? -49.256 0.175 47.971 1.00 40.12 88 VAL A N 1
ATOM 695 C CA . VAL A 1 88 ? -50.362 0.289 48.930 1.00 40.12 88 VAL A CA 1
ATOM 696 C C . VAL A 1 88 ? -51.077 1.627 48.692 1.00 40.12 88 VAL A C 1
ATOM 698 O O . VAL A 1 88 ? -50.434 2.678 48.727 1.00 40.12 88 VAL A O 1
ATOM 701 N N . PRO A 1 89 ? -52.396 1.612 48.423 1.00 52.47 89 PRO A N 1
ATOM 702 C CA . PRO A 1 89 ? -53.191 2.801 48.160 1.00 52.47 89 PRO A CA 1
ATOM 703 C C . PRO A 1 89 ? -53.823 3.389 49.434 1.00 52.47 89 PRO A C 1
ATOM 705 O O . PRO A 1 89 ? -54.087 2.693 50.408 1.00 52.47 89 PRO A O 1
ATOM 708 N N . ALA A 1 90 ? -54.201 4.662 49.299 1.00 46.78 90 ALA A N 1
ATOM 709 C CA . ALA A 1 90 ? -55.251 5.385 50.019 1.00 46.78 90 ALA A CA 1
ATOM 710 C C . ALA A 1 90 ? -54.971 5.976 51.422 1.00 46.78 90 ALA A C 1
ATOM 712 O O . ALA A 1 90 ? -54.811 5.286 52.422 1.00 46.78 90 ALA A O 1
ATOM 713 N N . SER A 1 91 ? -55.208 7.294 51.450 1.00 42.56 91 SER A N 1
ATOM 714 C CA . SER A 1 91 ? -56.018 8.034 52.430 1.00 42.56 91 SER A CA 1
ATOM 715 C C . SER A 1 91 ? -55.343 8.786 53.586 1.00 42.56 91 SER A C 1
ATOM 717 O O . SER A 1 91 ? -54.970 8.216 54.600 1.00 42.56 91 SER A O 1
ATOM 719 N N . LEU A 1 92 ? -55.498 10.114 53.458 1.00 43.97 92 LEU A N 1
ATOM 720 C CA . LEU A 1 92 ? -56.053 11.058 54.442 1.00 43.97 92 LEU A CA 1
ATOM 721 C C . LEU A 1 92 ? -55.109 11.748 55.444 1.00 43.97 92 LEU A C 1
ATOM 723 O O . LEU A 1 92 ? -54.580 11.106 56.342 1.00 43.97 92 LEU A O 1
ATOM 727 N N . LYS A 1 93 ? -55.185 13.097 55.372 1.00 44.41 93 LYS A N 1
ATOM 728 C CA . LYS A 1 93 ? -55.180 14.085 56.479 1.00 44.41 93 LYS A CA 1
ATOM 729 C C . LYS A 1 93 ? -53.810 14.384 57.110 1.00 44.41 93 LYS A C 1
ATOM 731 O O . LYS A 1 93 ? -53.045 13.472 57.356 1.00 44.41 93 LYS A O 1
ATOM 736 N N . ASP A 1 94 ? -53.394 15.608 57.430 1.00 38.59 94 ASP A N 1
ATOM 737 C CA . ASP A 1 94 ? -54.006 16.938 57.511 1.00 38.59 94 ASP A CA 1
ATOM 738 C C . ASP A 1 94 ? -52.865 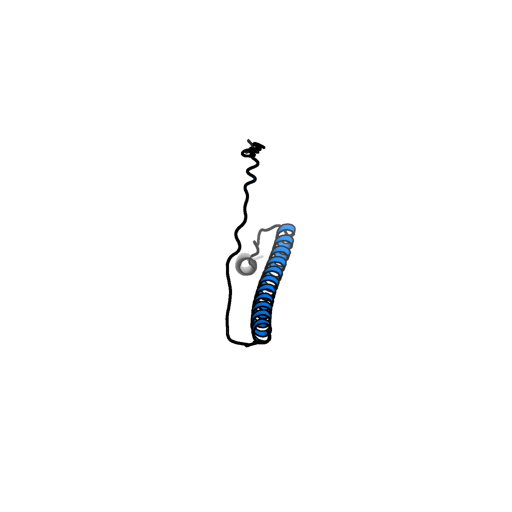17.991 57.529 1.00 38.59 94 ASP A C 1
ATOM 740 O O . ASP A 1 94 ? -51.782 17.711 58.036 1.00 38.59 94 ASP A O 1
ATOM 744 N N . GLU A 1 95 ? -53.179 19.199 57.044 1.00 38.59 95 GLU A N 1
ATOM 745 C CA . GLU A 1 95 ? -52.646 20.529 57.426 1.00 38.59 95 GLU A CA 1
ATOM 746 C C . GLU A 1 95 ? -51.183 20.980 57.133 1.00 38.59 95 GLU A C 1
ATOM 748 O O . GLU A 1 95 ? -50.219 20.265 57.406 1.00 38.59 95 GLU A O 1
ATOM 753 N N . PRO A 1 96 ? -50.994 22.235 56.649 1.00 54.53 96 PRO A N 1
ATOM 754 C CA . PRO A 1 96 ? -49.698 22.868 56.436 1.00 54.53 96 PRO A CA 1
ATOM 755 C C . PRO A 1 96 ? -49.326 23.804 57.600 1.00 54.53 96 PRO A C 1
ATOM 757 O O . PRO A 1 96 ? -49.862 24.903 57.731 1.00 54.53 96 PRO A O 1
ATOM 760 N N . THR A 1 97 ? -48.321 23.454 58.400 1.00 43.16 97 THR A N 1
ATOM 761 C CA . THR A 1 97 ? -47.718 24.425 59.326 1.00 43.16 97 THR A CA 1
ATOM 762 C C . THR A 1 97 ? -46.579 25.187 58.659 1.00 43.16 97 THR A C 1
ATOM 764 O O . THR A 1 97 ? -45.470 24.687 58.490 1.00 43.16 97 THR A O 1
ATOM 767 N N . SER A 1 98 ? -46.919 26.422 58.290 1.00 45.88 98 SER A N 1
ATOM 768 C CA . SER A 1 98 ? -46.086 27.628 58.279 1.00 45.88 98 SER A CA 1
ATOM 769 C C . SER A 1 98 ? -44.831 27.564 59.163 1.00 45.88 98 SER A C 1
ATOM 771 O O . SER A 1 98 ? -44.913 27.090 60.294 1.00 45.88 98 SER A O 1
ATOM 773 N N . LEU A 1 99 ? -43.717 28.111 58.656 1.00 43.09 99 LEU A N 1
ATOM 774 C CA . LEU A 1 99 ? -42.822 29.115 59.275 1.00 43.09 99 LEU A CA 1
ATOM 775 C C . LEU A 1 99 ? -41.576 29.237 58.361 1.00 43.09 99 LEU A C 1
ATOM 777 O O . LEU A 1 99 ? -40.963 28.227 58.042 1.00 43.09 99 LEU A O 1
ATOM 781 N N . LYS A 1 100 ? -41.356 30.397 57.712 1.00 41.25 100 LYS A N 1
ATOM 782 C CA . LYS A 1 100 ? -40.389 31.452 58.117 1.00 41.25 100 LYS A CA 1
ATOM 783 C C . LYS A 1 100 ? -38.929 30.961 58.036 1.00 41.25 100 LYS A C 1
ATOM 785 O O . LYS A 1 100 ? -38.633 29.868 58.474 1.00 41.25 100 LYS A O 1
ATOM 790 N N . ASP A 1 101 ? -37.936 31.683 57.551 1.00 39.22 101 ASP A N 1
ATOM 791 C CA . ASP A 1 101 ? -37.733 33.114 57.394 1.00 39.22 101 ASP A CA 1
ATOM 792 C C . ASP A 1 101 ? -36.450 33.291 56.566 1.00 39.22 101 ASP A C 1
ATOM 794 O O . ASP A 1 101 ? -35.676 32.359 56.345 1.00 39.22 101 ASP A O 1
ATOM 798 N N . GLU A 1 102 ? -36.263 34.518 56.142 1.00 49.78 102 GLU A N 1
ATOM 799 C CA . GLU A 1 102 ? -35.259 35.069 55.256 1.00 49.78 102 GLU A CA 1
ATOM 800 C C . GLU A 1 102 ? -33.810 34.874 55.745 1.00 49.78 102 GLU A C 1
ATOM 802 O O . GLU A 1 102 ? -33.493 35.003 56.925 1.00 49.78 102 GLU A O 1
ATOM 807 N N . SER A 1 103 ? -32.892 34.605 54.815 1.00 54.34 103 SER A N 1
ATOM 808 C CA . SER A 1 103 ? -31.485 35.012 54.948 1.00 54.34 103 SER A CA 1
ATOM 809 C C . SER A 1 103 ? -30.860 35.152 53.564 1.00 54.34 103 SER A C 1
ATOM 811 O O . SER A 1 103 ? -30.163 34.291 53.031 1.00 54.34 103 SER A O 1
ATOM 813 N N . GLU A 1 104 ? -31.185 36.295 52.977 1.00 47.91 104 GLU A N 1
ATOM 814 C CA . GLU A 1 104 ? -30.347 37.029 52.046 1.00 47.91 104 GLU A CA 1
ATOM 815 C C . GLU A 1 104 ? -28.929 37.163 52.634 1.00 47.91 104 GLU A C 1
ATOM 817 O O . GLU A 1 104 ? -28.749 37.706 53.721 1.00 47.91 104 GLU A O 1
ATOM 822 N N . ASN A 1 105 ? -27.913 36.661 51.931 1.00 46.81 105 ASN A N 1
ATOM 823 C CA . ASN A 1 105 ? -26.541 37.111 52.142 1.00 46.81 105 ASN A CA 1
ATOM 824 C C . ASN A 1 105 ? -25.891 37.342 50.777 1.00 46.81 105 ASN A C 1
ATOM 826 O O . ASN A 1 105 ? -25.372 36.437 50.124 1.00 46.81 105 ASN A O 1
ATOM 830 N N . THR A 1 106 ? -26.007 38.592 50.346 1.00 48.16 106 THR A N 1
ATOM 831 C CA . THR A 1 106 ? -25.179 39.251 49.342 1.00 48.16 106 THR A CA 1
ATOM 832 C C . THR A 1 106 ? -23.691 39.094 49.688 1.00 48.16 106 THR A C 1
ATOM 834 O O . THR A 1 106 ? -23.340 39.070 50.866 1.00 48.16 106 THR A O 1
ATOM 837 N N . LEU A 1 107 ? -22.821 38.950 48.680 1.00 48.19 107 LEU A N 1
ATOM 838 C CA . LEU A 1 107 ? -21.669 39.836 48.416 1.00 48.19 107 LEU A CA 1
ATOM 839 C C . LEU A 1 107 ? -20.692 39.195 47.399 1.00 48.19 107 LEU A C 1
ATOM 841 O O . LEU A 1 107 ? -19.978 38.248 47.701 1.00 48.19 107 LEU A O 1
ATOM 845 N N . GLU A 1 108 ? -20.757 39.745 46.190 1.00 49.72 108 GLU A N 1
ATOM 846 C CA . GLU A 1 108 ? -19.701 40.145 45.243 1.00 49.72 108 GLU A CA 1
ATOM 847 C C . GLU A 1 108 ? -18.470 39.292 44.867 1.00 49.72 108 GLU A C 1
ATOM 849 O O . GLU A 1 108 ? -17.733 38.745 45.678 1.00 49.72 108 GLU A O 1
ATOM 854 N N . GLU A 1 109 ? -18.248 39.351 43.546 1.00 48.50 109 GLU A N 1
ATOM 855 C CA . GLU A 1 109 ? -16.989 39.435 42.799 1.00 48.50 109 GLU A CA 1
ATOM 856 C C . GLU A 1 109 ? -15.867 38.427 43.078 1.00 48.50 109 GLU A C 1
ATOM 858 O O . GLU A 1 109 ? -15.077 38.518 44.013 1.00 48.50 109 GLU A O 1
ATOM 863 N N . SER A 1 110 ? -15.646 37.566 42.085 1.00 50.22 110 SER A N 1
ATOM 864 C CA . SER A 1 110 ? -14.286 37.271 41.639 1.00 50.22 110 SER A CA 1
ATOM 865 C C . SER A 1 110 ? -14.279 37.140 40.124 1.00 50.22 110 SER A C 1
ATOM 867 O O . SER A 1 110 ? -14.598 36.108 39.536 1.00 50.22 110 SER A O 1
ATOM 869 N N . ASP A 1 111 ? -13.950 38.275 39.529 1.00 50.88 111 ASP A N 1
ATOM 870 C CA . ASP A 1 111 ? -13.502 38.466 38.167 1.00 50.88 111 ASP A CA 1
ATOM 871 C C . ASP A 1 111 ? -12.336 37.510 37.846 1.00 50.88 111 ASP A C 1
ATOM 873 O O . ASP A 1 111 ? -11.381 37.378 38.615 1.00 50.88 111 ASP A O 1
ATOM 877 N N . SER A 1 112 ? -12.407 36.808 36.717 1.00 53.69 112 SER A N 1
ATOM 878 C CA . SER A 1 112 ? -11.253 36.129 36.115 1.00 53.69 112 SER A CA 1
ATOM 879 C C . SER A 1 112 ? -11.521 35.881 34.636 1.00 53.69 112 SER A C 1
ATOM 881 O O . SER A 1 112 ? -11.723 34.758 34.171 1.00 53.69 112 SER A O 1
ATOM 883 N N . MET A 1 113 ? -11.483 36.975 33.871 1.00 51.34 113 MET A N 1
ATOM 884 C CA . MET A 1 113 ? -11.067 36.934 32.473 1.00 51.34 113 MET A CA 1
ATOM 885 C C . MET A 1 113 ? -9.693 36.251 32.376 1.00 51.34 113 MET A C 1
ATOM 887 O O . MET A 1 113 ? -8.691 36.778 32.848 1.00 51.34 113 MET A O 1
ATOM 891 N N . SER A 1 114 ? -9.608 35.115 31.690 1.00 58.03 114 SER A N 1
ATOM 892 C CA . SER A 1 114 ? -8.347 34.664 31.092 1.00 58.03 114 SER A CA 1
ATOM 893 C C . SER A 1 114 ? -8.542 34.517 29.595 1.00 58.03 114 SER A C 1
ATOM 895 O O . SER A 1 114 ? -9.033 33.515 29.079 1.00 58.03 114 SER A O 1
ATOM 897 N N . GLN A 1 115 ? -8.181 35.595 28.902 1.00 55.41 115 GLN A N 1
ATOM 898 C CA . GLN A 1 115 ? -7.930 35.590 27.474 1.00 55.41 115 GLN A CA 1
ATOM 899 C C . GLN A 1 115 ? -6.677 34.758 27.203 1.00 55.41 115 GLN A C 1
ATOM 901 O O . GLN A 1 115 ? -5.603 35.066 27.710 1.00 55.41 115 GLN A O 1
ATOM 906 N N . GLN A 1 116 ? -6.778 33.756 26.336 1.00 48.19 116 GLN A N 1
ATOM 907 C CA . GLN A 1 116 ? -5.598 33.219 25.672 1.00 48.19 116 GLN A CA 1
ATOM 908 C C . GLN A 1 116 ? -5.944 32.970 24.207 1.00 48.19 116 GLN A C 1
ATOM 910 O O . GLN A 1 116 ? -6.453 31.920 23.819 1.00 48.19 116 GLN A O 1
ATOM 915 N N . LYS A 1 117 ? -5.728 34.002 23.387 1.00 50.97 117 LYS A N 1
ATOM 916 C CA . LYS A 1 117 ? -5.862 33.942 21.933 1.00 50.97 117 LYS A CA 1
ATOM 917 C C . LYS A 1 117 ? -4.626 34.570 21.293 1.00 50.97 117 LYS A C 1
ATOM 919 O O . LYS A 1 117 ? -4.237 35.671 21.662 1.00 50.97 117 LYS A O 1
ATOM 924 N N . ASN A 1 118 ? -4.112 33.859 20.293 1.00 51.53 118 ASN A N 1
ATOM 925 C CA . ASN A 1 118 ? -3.163 34.269 19.255 1.00 51.53 118 ASN A CA 1
ATOM 926 C C . ASN A 1 118 ? -1.670 34.233 19.597 1.00 51.53 118 ASN A C 1
ATOM 928 O O . ASN A 1 118 ? -1.121 35.195 20.113 1.00 51.53 118 ASN A O 1
ATOM 932 N N . TRP A 1 119 ? -1.003 33.183 19.113 1.00 44.62 119 TRP A N 1
ATOM 933 C CA . TRP A 1 119 ? 0.346 33.291 18.555 1.00 44.62 119 TRP A CA 1
ATOM 934 C C . TRP A 1 119 ? 0.371 32.522 17.228 1.00 44.62 119 TRP A C 1
ATOM 936 O O . TRP A 1 119 ? 0.220 31.302 17.214 1.00 44.62 119 TRP A O 1
ATOM 946 N N . SER A 1 120 ? 0.513 33.249 16.119 1.00 48.88 120 SER A N 1
ATOM 947 C CA . SER A 1 120 ? 0.874 32.704 14.803 1.00 48.88 120 SER A CA 1
ATOM 948 C C . SER A 1 120 ? 2.333 33.077 14.525 1.00 48.88 120 SER A C 1
ATOM 950 O O . SER A 1 120 ? 2.694 34.220 14.813 1.00 48.88 120 SER A O 1
ATOM 952 N N . PRO A 1 121 ? 3.170 32.177 13.979 1.00 62.69 121 PRO A N 1
ATOM 953 C CA . PRO A 1 121 ? 4.562 32.486 13.686 1.00 62.69 121 PRO A CA 1
ATOM 954 C C . PRO A 1 121 ? 4.724 33.067 12.273 1.00 62.69 121 PRO A C 1
ATOM 956 O O . PRO A 1 121 ? 4.044 32.637 11.337 1.00 62.69 121 PRO A O 1
ATOM 959 N N . LEU A 1 122 ? 5.647 34.022 12.145 1.00 53.56 122 LEU A N 1
ATOM 960 C CA . LEU A 1 122 ? 6.367 34.355 10.913 1.00 53.56 122 LEU A CA 1
ATOM 961 C C . LEU A 1 122 ? 7.805 33.858 11.067 1.00 53.56 122 LEU A C 1
ATOM 963 O O . LEU A 1 122 ? 8.340 34.013 12.190 1.00 53.56 122 LEU A O 1
#

pLDDT: mean 75.89, std 20.64, range [38.59, 97.75]

Organism: Achromobacter xylosoxidans (strain A8) (NCBI:txid762376)

Foldseek 3Di:
DDPVVVVVVVVVVVVVVVVVVVVVVVVQVVCVVVVHHPPDDPVVVVVVVVVVVVVVVVVVVVVVVVVVVVVVVVVVVVVVVVPDPPDDDDDDDDDDDDDDDDDDDDDDDDDDDDDDDDDDDD

Secondary structure (DSSP, 8-state):
--HHHHHHHHHHHHHHHHHHHHHHHHHHHHHHHTT--TTS-HHHHHHHHHHHHHHHHHHHHHHHHHHHHHHHHHHHHHHHHTS---------------------------------------